Protein AF-A0A925AID4-F1 (afdb_monomer_lite)

Secondary structure (DSSP, 8-state):
-----HHHHHTTS-HHHHHHHHHHHHHHHHTT-SS--HHHHHHHHTT-TTSHHHHHHHHTT---

Foldseek 3Di:
DPPDPPVVVLVPDDPQLNVLQVQLVVVCVVVVHPDRDPVSSLVSQVVDCPGPNVVVCVVVVHDD

Structure (mmCIF, N/CA/C/O backbone):
data_AF-A0A925AID4-F1
#
_entry.id   AF-A0A925AID4-F1
#
loop_
_atom_site.group_PDB
_atom_site.id
_atom_site.type_symbol
_atom_site.label_atom_id
_atom_site.label_alt_id
_atom_site.label_comp_id
_atom_site.label_asym_id
_atom_site.label_entity_id
_atom_site.label_seq_id
_atom_site.pdbx_PDB_ins_code
_atom_site.Cartn_x
_atom_site.Cartn_y
_atom_site.Cartn_z
_atom_site.occupancy
_atom_site.B_iso_or_equiv
_atom_site.auth_seq_id
_atom_site.auth_comp_id
_atom_site.auth_asym_id
_atom_site.auth_atom_id
_atom_site.pdbx_PDB_model_num
ATOM 1 N N . MET A 1 1 ? -4.727 4.882 -27.329 1.00 49.53 1 MET A N 1
ATO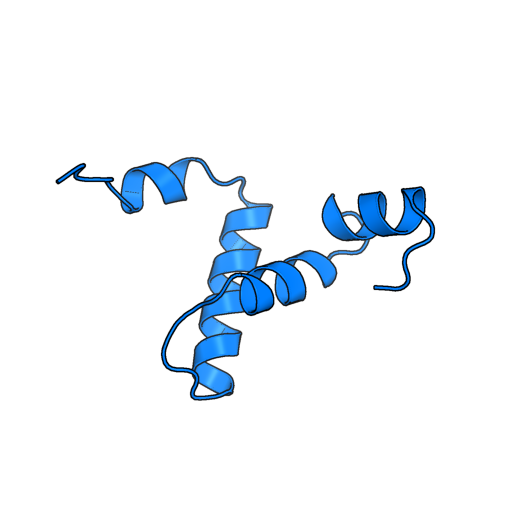M 2 C CA . MET A 1 1 ? -4.176 4.483 -26.017 1.00 49.53 1 MET A CA 1
ATOM 3 C C . MET A 1 1 ? -4.323 5.691 -25.106 1.00 49.53 1 MET A C 1
ATOM 5 O O . MET A 1 1 ? -3.852 6.752 -25.494 1.00 49.53 1 MET A O 1
ATOM 9 N N . LEU A 1 2 ? -5.057 5.596 -23.995 1.00 64.00 2 LEU A N 1
ATOM 10 C CA . LEU A 1 2 ? -5.128 6.703 -23.035 1.00 64.00 2 LEU A CA 1
ATOM 11 C C . LEU A 1 2 ? -3.750 6.838 -22.384 1.00 64.00 2 LEU A C 1
ATOM 13 O O . LEU A 1 2 ? -3.318 5.948 -21.658 1.00 64.00 2 LEU A O 1
ATOM 17 N N . THR A 1 3 ? -3.037 7.916 -22.691 1.00 75.44 3 THR A N 1
ATOM 18 C CA . THR A 1 3 ? -1.783 8.261 -22.023 1.00 75.44 3 THR A CA 1
ATOM 19 C C . THR A 1 3 ? -2.126 8.842 -20.663 1.00 75.44 3 THR A C 1
ATOM 21 O O . THR A 1 3 ? -2.473 10.017 -20.543 1.00 75.44 3 THR A O 1
ATOM 24 N N . VAL A 1 4 ? -2.093 7.993 -19.644 1.00 81.44 4 VAL A N 1
ATOM 25 C CA . VAL A 1 4 ? -2.229 8.417 -18.255 1.00 81.44 4 VAL A CA 1
ATOM 26 C C . VAL A 1 4 ? -0.857 8.869 -17.771 1.00 81.44 4 VAL A C 1
ATOM 28 O O . VAL A 1 4 ? 0.086 8.082 -17.736 1.00 81.44 4 VAL A O 1
ATOM 31 N N . ASP A 1 5 ? -0.743 10.145 -17.408 1.00 90.44 5 ASP A N 1
ATOM 32 C CA . ASP A 1 5 ? 0.458 10.664 -16.760 1.00 90.44 5 ASP A CA 1
ATOM 33 C C . ASP A 1 5 ? 0.490 10.179 -15.305 1.00 90.44 5 ASP A C 1
ATOM 35 O O . ASP A 1 5 ? -0.191 10.715 -14.425 1.00 90.44 5 ASP A O 1
ATOM 39 N N . ILE A 1 6 ? 1.289 9.138 -15.068 1.00 89.94 6 ILE A N 1
ATOM 40 C CA . ILE A 1 6 ? 1.475 8.521 -13.752 1.00 89.94 6 ILE A CA 1
ATOM 41 C C . ILE A 1 6 ? 1.940 9.560 -12.732 1.00 89.94 6 ILE A C 1
ATOM 43 O O . ILE A 1 6 ? 1.444 9.573 -11.608 1.00 89.94 6 ILE A O 1
ATOM 47 N N . LYS A 1 7 ? 2.839 10.475 -13.111 1.00 90.62 7 LYS A N 1
ATOM 48 C CA . LYS A 1 7 ? 3.360 11.491 -12.192 1.00 90.62 7 LYS A CA 1
ATOM 49 C C . LYS A 1 7 ? 2.236 12.401 -11.706 1.00 90.62 7 LYS A C 1
ATOM 51 O O . LYS A 1 7 ? 2.146 12.688 -10.515 1.00 90.62 7 LYS A O 1
ATOM 56 N N . ASN A 1 8 ? 1.343 12.804 -12.609 1.00 93.44 8 ASN A N 1
ATOM 57 C CA . ASN A 1 8 ? 0.186 13.615 -12.241 1.00 93.44 8 ASN A CA 1
ATOM 58 C C . ASN A 1 8 ? -0.802 12.868 -11.344 1.00 93.44 8 ASN A C 1
ATOM 60 O O . ASN A 1 8 ? -1.371 13.492 -10.453 1.00 93.44 8 ASN A O 1
ATOM 64 N N . LEU A 1 9 ? -0.993 11.560 -11.529 1.00 92.25 9 LEU A N 1
ATOM 65 C CA . LEU A 1 9 ? -1.808 10.765 -10.606 1.00 92.25 9 LEU A CA 1
ATOM 66 C C . LEU A 1 9 ? -1.174 10.672 -9.217 1.00 92.25 9 LEU A C 1
ATOM 68 O O . LEU A 1 9 ? -1.860 10.888 -8.221 1.00 92.25 9 LEU A O 1
ATOM 72 N N . LEU A 1 10 ? 0.132 10.416 -9.143 1.00 93.12 10 LEU A N 1
ATOM 73 C CA . LEU A 1 10 ? 0.851 10.336 -7.870 1.00 93.12 10 LEU A CA 1
ATOM 74 C C . LEU A 1 10 ? 0.807 11.665 -7.104 1.00 93.12 10 LEU A C 1
ATOM 76 O O . LEU A 1 10 ? 0.623 11.665 -5.891 1.00 93.12 10 LEU A O 1
ATOM 80 N N . ASN A 1 11 ? 0.855 12.801 -7.805 1.00 95.31 11 ASN A N 1
ATOM 81 C CA . ASN A 1 11 ? 0.725 14.132 -7.198 1.00 95.31 11 ASN A CA 1
ATOM 82 C C . ASN A 1 11 ? -0.652 14.403 -6.564 1.00 95.31 11 ASN A C 1
ATOM 84 O O . ASN A 1 11 ? -0.809 15.388 -5.845 1.00 95.31 11 ASN A O 1
ATOM 88 N N . ARG A 1 12 ? -1.668 13.578 -6.846 1.00 96.44 12 ARG A N 1
ATOM 89 C CA . ARG A 1 12 ? -3.010 13.699 -6.250 1.00 96.44 12 ARG A CA 1
ATOM 90 C C . ARG A 1 12 ? -3.145 12.928 -4.942 1.00 96.44 12 ARG A C 1
ATOM 92 O O . ARG A 1 12 ? -4.155 13.097 -4.261 1.00 96.44 12 ARG A O 1
ATOM 99 N N . LEU A 1 13 ? -2.171 12.086 -4.604 1.00 97.25 13 LEU A N 1
ATOM 100 C CA . LEU A 1 13 ? -2.166 11.357 -3.346 1.00 97.25 13 LEU A CA 1
ATOM 101 C C . LEU A 1 13 ? -1.974 12.319 -2.173 1.00 97.25 13 LEU A C 1
ATOM 103 O O . LEU A 1 13 ? -1.258 13.318 -2.256 1.00 97.25 13 LEU A O 1
ATOM 107 N N . THR A 1 14 ? -2.613 11.997 -1.052 1.00 97.44 14 THR A N 1
ATOM 108 C CA . THR A 1 14 ? -2.327 12.678 0.211 1.00 97.44 14 THR A CA 1
ATOM 109 C C . THR A 1 14 ? -0.911 12.319 0.675 1.00 97.44 14 THR A C 1
ATOM 111 O O . THR A 1 14 ? -0.408 11.247 0.328 1.00 97.44 14 THR A O 1
ATOM 114 N N . PRO A 1 15 ? -0.266 13.137 1.529 1.00 96.69 15 PRO A N 1
ATOM 115 C CA . PRO A 1 15 ? 1.047 12.796 2.073 1.00 96.69 15 PRO A CA 1
ATOM 116 C C . PRO A 1 15 ? 1.088 11.430 2.775 1.00 96.69 15 PRO A C 1
ATOM 118 O O . PRO A 1 15 ? 2.117 10.761 2.749 1.00 96.69 15 PRO A O 1
ATOM 121 N N . HIS A 1 16 ? -0.017 11.013 3.403 1.00 96.75 16 HIS A N 1
ATOM 122 C CA . HIS A 1 16 ? -0.136 9.690 4.015 1.00 96.75 16 HIS A CA 1
ATOM 123 C C . HIS A 1 16 ? -0.106 8.577 2.956 1.00 96.75 16 HIS A C 1
ATOM 125 O O . HIS A 1 16 ? 0.727 7.677 3.049 1.00 96.75 16 HIS A O 1
ATOM 131 N N . CYS A 1 17 ? -0.926 8.682 1.905 1.00 97.81 17 CYS A N 1
ATOM 132 C CA . CYS A 1 17 ? -0.958 7.691 0.829 1.00 97.81 17 CYS A CA 1
ATOM 133 C C . CYS A 1 17 ? 0.357 7.634 0.036 1.00 97.81 17 CYS A C 1
ATOM 135 O O . CYS A 1 17 ? 0.775 6.549 -0.360 1.00 97.81 17 CYS A O 1
ATOM 137 N N . THR A 1 18 ? 1.039 8.769 -0.161 1.00 97.56 18 THR A N 1
ATOM 138 C CA . THR A 1 18 ? 2.362 8.800 -0.806 1.00 97.56 18 THR A CA 1
ATOM 139 C C . THR A 1 18 ? 3.385 7.998 -0.003 1.00 97.56 18 THR A C 1
ATOM 141 O O . THR A 1 18 ? 4.039 7.123 -0.562 1.00 97.56 18 THR A O 1
ATOM 144 N N . ARG A 1 19 ? 3.465 8.216 1.319 1.00 97.69 19 ARG A N 1
ATOM 145 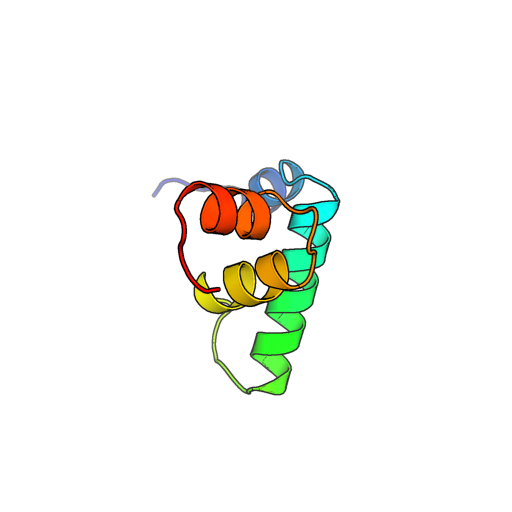C CA . ARG A 1 19 ? 4.368 7.446 2.194 1.00 97.69 19 ARG A CA 1
ATOM 146 C C . ARG A 1 19 ? 4.028 5.956 2.214 1.00 97.69 19 ARG A C 1
ATOM 148 O O . ARG A 1 19 ? 4.931 5.125 2.197 1.00 97.69 19 ARG A O 1
ATOM 155 N N . ALA A 1 20 ? 2.740 5.608 2.227 1.00 98.38 20 ALA A N 1
ATOM 156 C CA . ALA A 1 20 ? 2.310 4.213 2.163 1.00 98.3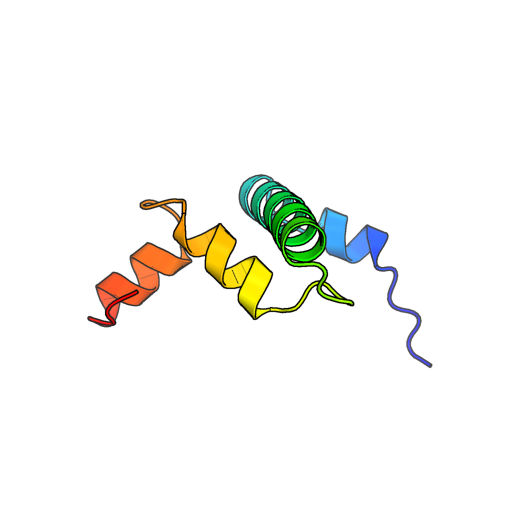8 20 ALA A CA 1
ATOM 157 C C . ALA A 1 20 ? 2.740 3.547 0.844 1.00 98.38 20 ALA A C 1
ATOM 159 O O . ALA A 1 20 ? 3.235 2.422 0.862 1.00 98.38 20 ALA A O 1
ATOM 160 N N . LEU A 1 21 ? 2.631 4.252 -0.289 1.00 98.25 21 LEU A N 1
ATOM 161 C CA . LEU A 1 21 ? 3.075 3.751 -1.592 1.00 98.25 21 LEU A CA 1
ATOM 162 C C . LEU A 1 21 ? 4.603 3.600 -1.679 1.00 98.25 21 LEU A C 1
ATOM 164 O O . LEU A 1 21 ? 5.088 2.604 -2.212 1.00 98.25 21 LEU A O 1
ATOM 168 N N . GLU A 1 22 ? 5.368 4.538 -1.120 1.00 98.06 22 GLU A N 1
ATOM 169 C CA . GLU A 1 22 ? 6.828 4.415 -0.996 1.00 98.06 22 GLU A CA 1
ATOM 170 C C . GLU A 1 22 ? 7.212 3.192 -0.148 1.00 98.06 22 GLU A C 1
ATOM 172 O O . GLU A 1 22 ? 8.060 2.387 -0.542 1.00 98.06 22 GLU A O 1
ATOM 177 N N . GLY A 1 23 ? 6.530 2.992 0.985 1.00 98.44 23 GLY A N 1
ATOM 178 C CA . GLY A 1 23 ? 6.688 1.802 1.819 1.00 98.44 23 GLY A CA 1
ATOM 179 C C . GLY A 1 23 ? 6.305 0.510 1.091 1.00 98.44 23 GLY A C 1
ATOM 180 O O . GLY A 1 23 ? 6.950 -0.521 1.291 1.00 98.44 23 GLY A O 1
ATOM 181 N N . ALA A 1 24 ? 5.285 0.555 0.230 1.00 98.62 24 ALA A N 1
ATOM 182 C CA . ALA A 1 24 ? 4.822 -0.584 -0.557 1.00 98.62 24 ALA A CA 1
ATOM 183 C C . ALA A 1 24 ? 5.857 -0.970 -1.619 1.00 98.62 24 ALA A C 1
ATOM 185 O O . ALA A 1 24 ? 6.140 -2.154 -1.800 1.00 98.62 24 ALA A O 1
ATOM 186 N N . ALA A 1 25 ? 6.494 0.021 -2.252 1.00 98.38 25 ALA A N 1
ATOM 187 C CA . ALA A 1 25 ? 7.630 -0.200 -3.140 1.00 98.38 25 ALA A CA 1
ATOM 188 C C . ALA A 1 25 ? 8.821 -0.824 -2.392 1.00 98.38 25 ALA A C 1
ATOM 190 O O . ALA A 1 25 ? 9.403 -1.799 -2.867 1.00 98.38 25 ALA A O 1
ATOM 191 N N . GLY A 1 26 ? 9.134 -0.336 -1.186 1.00 98.44 26 GLY A N 1
ATOM 192 C CA . GLY A 1 26 ? 10.161 -0.938 -0.330 1.00 98.44 26 GLY A CA 1
ATOM 193 C C . GLY A 1 26 ? 9.857 -2.395 0.042 1.00 98.44 26 GLY A C 1
ATOM 194 O O . GLY A 1 26 ? 10.743 -3.249 -0.020 1.00 98.44 26 GLY A O 1
ATOM 195 N N . LEU A 1 27 ? 8.599 -2.703 0.376 1.00 98.56 27 LEU A N 1
ATOM 196 C CA . LEU A 1 27 ? 8.140 -4.064 0.675 1.00 98.56 27 LEU A CA 1
ATOM 197 C C . LEU A 1 27 ? 8.210 -4.987 -0.551 1.00 98.56 27 LEU A C 1
ATOM 199 O O . LEU A 1 27 ? 8.623 -6.137 -0.429 1.00 98.56 27 LEU A O 1
ATOM 203 N N . CYS A 1 28 ? 7.830 -4.487 -1.727 1.00 98.75 28 CYS A N 1
ATOM 204 C CA . CYS A 1 28 ? 7.928 -5.216 -2.990 1.00 98.75 28 CYS A CA 1
ATOM 205 C C . CYS A 1 28 ? 9.375 -5.651 -3.263 1.00 98.75 28 CYS A C 1
ATOM 207 O O . CYS A 1 28 ? 9.640 -6.827 -3.516 1.00 98.75 28 CYS A O 1
ATOM 209 N N . VAL A 1 29 ? 10.323 -4.714 -3.143 1.00 98.44 29 VAL A N 1
ATOM 210 C CA . VAL A 1 29 ? 11.752 -4.983 -3.358 1.00 98.44 29 VAL A CA 1
ATOM 211 C C . VAL A 1 29 ? 12.300 -5.953 -2.313 1.00 98.44 29 VAL A C 1
ATOM 213 O O . VAL A 1 29 ? 12.994 -6.902 -2.674 1.00 98.44 29 VAL A O 1
ATOM 216 N N . SER A 1 30 ? 11.968 -5.770 -1.030 1.00 98.38 30 SER A N 1
ATOM 217 C CA . SER A 1 30 ? 12.470 -6.644 0.041 1.00 98.38 30 SER A CA 1
ATOM 218 C C . SER A 1 30 ? 11.986 -8.090 -0.083 1.00 98.38 30 SER A C 1
ATOM 220 O O . SER A 1 30 ? 12.669 -9.005 0.376 1.00 98.38 30 SER A O 1
ATOM 222 N N . ARG A 1 31 ? 10.842 -8.306 -0.744 1.00 98.12 31 ARG A N 1
ATOM 223 C CA . ARG A 1 31 ? 10.293 -9.632 -1.059 1.00 98.12 31 ARG A CA 1
ATOM 224 C C . ARG A 1 31 ? 10.619 -10.131 -2.462 1.00 98.12 31 ARG A C 1
ATOM 226 O O . ARG A 1 31 ? 10.125 -11.185 -2.852 1.00 98.12 31 ARG A O 1
ATOM 233 N N . THR A 1 32 ? 11.460 -9.427 -3.221 1.00 98.19 32 THR A N 1
ATOM 234 C CA . THR A 1 32 ? 11.829 -9.786 -4.604 1.00 98.19 32 THR A CA 1
ATOM 235 C C . THR A 1 32 ? 10.629 -9.931 -5.549 1.00 98.19 32 THR A C 1
ATOM 237 O O . THR A 1 32 ? 10.679 -10.677 -6.526 1.00 98.19 32 THR A O 1
ATOM 240 N N . HIS A 1 33 ? 9.534 -9.223 -5.268 1.00 98.50 33 HIS A N 1
ATOM 241 C CA . HIS A 1 33 ? 8.371 -9.196 -6.147 1.00 98.50 33 HIS A CA 1
ATOM 242 C C . HIS A 1 33 ? 8.640 -8.307 -7.366 1.00 98.50 33 HIS A C 1
ATOM 244 O O . HIS A 1 33 ? 9.363 -7.313 -7.282 1.00 98.50 33 HIS A O 1
ATOM 250 N N . TYR A 1 34 ? 8.064 -8.686 -8.508 1.00 98.06 34 TYR A N 1
ATOM 251 C CA . TYR A 1 34 ? 8.331 -8.034 -9.791 1.00 98.06 34 TYR A CA 1
ATOM 252 C C . TYR A 1 34 ? 7.701 -6.640 -9.900 1.00 98.06 34 TYR A C 1
ATOM 254 O O . TYR A 1 34 ? 8.279 -5.745 -10.513 1.00 98.06 34 TYR A O 1
ATOM 262 N N . GLU A 1 35 ? 6.529 -6.450 -9.299 1.00 97.75 35 GLU A N 1
ATOM 263 C CA . GLU A 1 35 ? 5.773 -5.207 -9.381 1.00 97.75 35 GLU A CA 1
ATOM 264 C C . GL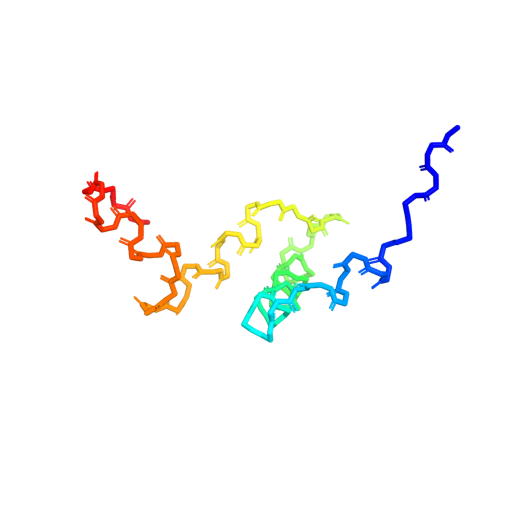U A 1 35 ? 5.079 -4.868 -8.063 1.00 97.75 35 GLU A C 1
ATOM 266 O O . GLU A 1 35 ? 4.724 -5.744 -7.269 1.00 97.75 35 GLU A O 1
ATOM 271 N N . VAL A 1 36 ? 4.862 -3.570 -7.850 1.00 98.06 36 VAL A N 1
ATOM 272 C CA . VAL A 1 36 ? 4.066 -3.077 -6.728 1.00 98.06 36 VAL A CA 1
ATOM 273 C C . VAL A 1 36 ? 2.597 -3.319 -7.042 1.00 98.06 36 VAL A C 1
ATOM 275 O O . VAL A 1 36 ? 2.047 -2.735 -7.974 1.00 98.06 36 VAL A O 1
ATOM 278 N N . THR A 1 37 ? 1.961 -4.161 -6.239 1.00 98.06 37 THR A N 1
ATOM 279 C CA . THR A 1 37 ? 0.538 -4.494 -6.369 1.00 98.06 37 THR A CA 1
ATOM 280 C C . THR A 1 37 ? -0.315 -3.772 -5.323 1.00 98.06 37 THR A C 1
ATOM 282 O O . THR A 1 37 ? 0.200 -3.165 -4.377 1.00 98.06 37 THR A O 1
ATOM 285 N N . VAL A 1 38 ? -1.641 -3.862 -5.461 1.00 97.88 38 VAL A N 1
ATOM 286 C CA . VAL A 1 38 ? -2.600 -3.285 -4.504 1.00 97.88 38 VAL A CA 1
ATOM 287 C C . VAL A 1 38 ? -2.428 -3.889 -3.108 1.00 97.88 38 VAL A C 1
ATOM 289 O O . VAL A 1 38 ? -2.526 -3.169 -2.121 1.00 97.88 38 VAL A O 1
ATOM 292 N N . GLU A 1 39 ? -2.091 -5.173 -3.006 1.00 97.94 39 GLU A N 1
ATOM 293 C CA . GLU A 1 39 ? -1.855 -5.867 -1.737 1.00 97.94 39 GLU A CA 1
ATOM 294 C C . GLU A 1 39 ? -0.693 -5.247 -0.955 1.00 97.94 39 GLU A C 1
ATOM 296 O O . GLU A 1 39 ? -0.779 -5.104 0.263 1.00 97.94 39 GLU A O 1
ATOM 301 N N . HIS A 1 40 ? 0.370 -4.813 -1.639 1.00 98.69 40 HIS A N 1
ATOM 302 C CA . HIS A 1 40 ? 1.484 -4.118 -0.990 1.00 98.69 40 HIS A CA 1
ATOM 303 C C . HIS A 1 40 ? 1.043 -2.773 -0.414 1.00 98.69 40 HIS A C 1
ATOM 305 O O . HIS A 1 40 ? 1.437 -2.417 0.696 1.00 98.69 40 HIS 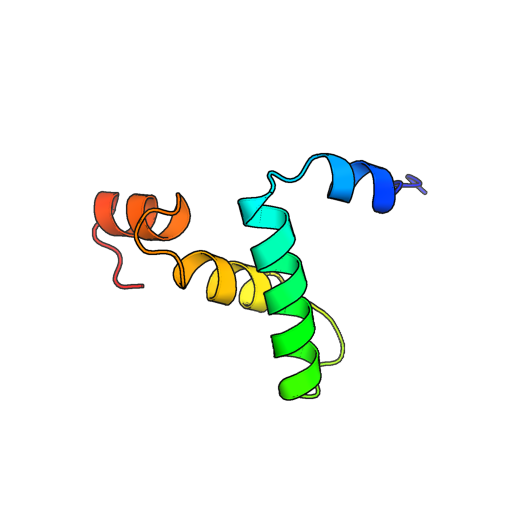A O 1
ATOM 311 N N . LEU A 1 41 ? 0.228 -2.029 -1.167 1.00 98.44 41 LEU A N 1
ATOM 312 C CA . LEU A 1 41 ? -0.284 -0.735 -0.733 1.00 98.44 41 LEU A CA 1
ATOM 313 C C . LEU A 1 41 ? -1.249 -0.884 0.447 1.00 98.44 41 LEU A C 1
ATOM 315 O O . LEU A 1 41 ? -1.095 -0.177 1.438 1.00 98.44 41 LEU A O 1
ATOM 319 N N . LEU A 1 42 ? -2.203 -1.815 0.370 1.00 98.12 42 LEU A N 1
ATOM 320 C CA . LEU A 1 42 ? -3.146 -2.082 1.458 1.00 98.12 42 LEU A CA 1
ATOM 321 C C . LEU A 1 42 ? -2.414 -2.533 2.723 1.00 98.12 42 LEU A C 1
ATOM 323 O O . LEU A 1 42 ? -2.677 -1.983 3.788 1.00 98.12 42 LEU A O 1
ATOM 327 N N . ALA A 1 43 ? -1.433 -3.435 2.603 1.00 97.94 43 ALA A N 1
ATOM 328 C CA . ALA A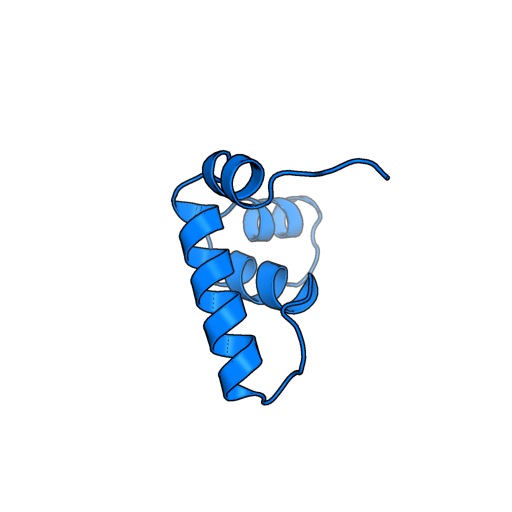 1 43 ? -0.613 -3.855 3.737 1.00 97.94 43 ALA A CA 1
ATOM 329 C C . ALA A 1 43 ? 0.067 -2.661 4.427 1.00 97.94 43 ALA A C 1
ATOM 331 O O . ALA A 1 43 ? 0.104 -2.605 5.650 1.00 97.94 43 ALA A O 1
ATOM 332 N N . LYS A 1 44 ? 0.555 -1.676 3.660 1.00 98.44 44 LYS A N 1
ATOM 333 C CA . LYS A 1 44 ? 1.151 -0.454 4.219 1.00 98.44 44 LYS A CA 1
ATOM 334 C C . LYS A 1 44 ? 0.148 0.539 4.786 1.00 98.44 44 LYS A C 1
ATOM 336 O O . LYS A 1 44 ? 0.454 1.188 5.778 1.00 98.44 44 LYS A O 1
ATOM 341 N N . LEU A 1 45 ? -1.040 0.657 4.201 1.00 98.19 45 LEU A N 1
ATOM 342 C CA . LEU A 1 45 ? -2.106 1.503 4.743 1.00 98.19 45 LEU A CA 1
ATOM 343 C C . LEU A 1 45 ? -2.655 0.962 6.072 1.00 98.19 45 LEU A C 1
ATOM 345 O O . LEU A 1 45 ? -3.083 1.749 6.911 1.00 98.19 45 LEU A O 1
ATOM 349 N N . LEU A 1 46 ? -2.606 -0.357 6.288 1.00 97.81 46 LEU A N 1
ATOM 350 C CA . LEU A 1 46 ? -2.998 -0.986 7.554 1.00 97.81 46 LEU A CA 1
ATOM 351 C C . LEU A 1 46 ? -2.026 -0.707 8.713 1.00 97.81 46 LEU A C 1
ATOM 353 O O . LEU A 1 46 ? -2.412 -0.860 9.869 1.00 97.81 46 LEU A O 1
ATOM 357 N N . GLU A 1 47 ? -0.791 -0.275 8.436 1.00 97.19 47 GLU A N 1
ATOM 358 C CA . GLU A 1 47 ? 0.217 0.001 9.475 1.00 97.19 47 GLU A CA 1
ATOM 359 C C . GLU A 1 47 ? -0.079 1.279 10.288 1.00 97.19 47 GLU A C 1
ATOM 361 O O . GLU A 1 47 ? 0.524 1.470 11.341 1.00 97.19 47 GLU A O 1
ATOM 366 N N . GLU A 1 48 ? -0.996 2.147 9.836 1.00 96.62 48 GLU A N 1
ATOM 367 C CA . GLU A 1 48 ? -1.411 3.371 10.540 1.00 96.62 48 GLU A CA 1
ATOM 368 C C . GLU A 1 48 ? -2.784 3.178 11.210 1.00 96.62 48 GLU A C 1
ATOM 370 O O . GLU A 1 48 ? -3.807 3.261 10.527 1.00 96.62 48 GLU A O 1
ATOM 375 N N . PRO A 1 49 ? -2.857 2.966 12.539 1.00 94.56 49 PRO A N 1
ATOM 376 C CA . PRO A 1 49 ? -4.108 2.633 13.225 1.00 94.56 49 PRO A CA 1
ATOM 377 C C . PRO A 1 49 ? -5.206 3.699 13.124 1.00 94.56 49 PRO A C 1
ATOM 379 O O . PRO A 1 49 ? -6.378 3.382 13.321 1.00 94.56 49 PRO A O 1
ATOM 382 N N . GLN A 1 50 ? -4.839 4.960 12.872 1.00 95.81 50 GLN A N 1
ATOM 383 C CA . GLN A 1 50 ? -5.785 6.067 12.682 1.00 95.81 50 GLN A CA 1
ATOM 384 C C . GLN A 1 50 ? -6.031 6.394 11.200 1.00 95.81 50 GLN A C 1
ATOM 386 O O . GLN A 1 50 ? -6.636 7.418 10.886 1.00 95.81 50 GLN A O 1
ATOM 391 N N . GLY A 1 51 ? -5.548 5.554 10.285 1.00 96.06 51 GLY A N 1
ATOM 392 C CA . GLY A 1 51 ? -5.767 5.689 8.853 1.00 96.06 51 GLY A CA 1
ATOM 393 C C . GLY A 1 51 ? -7.163 5.225 8.446 1.00 96.06 51 GLY A C 1
ATOM 394 O O . GLY A 1 51 ? -7.803 4.427 9.134 1.00 96.06 51 GLY A O 1
ATOM 395 N N . ASP A 1 52 ? -7.620 5.693 7.286 1.00 97.44 52 ASP A N 1
ATOM 396 C CA . ASP A 1 52 ? -8.964 5.389 6.789 1.00 97.44 52 ASP A CA 1
ATOM 397 C C . ASP A 1 52 ? -9.217 3.878 6.702 1.00 97.44 52 ASP A C 1
ATOM 399 O O . ASP A 1 52 ? -10.294 3.418 7.065 1.00 97.44 52 ASP A O 1
ATOM 403 N N . LEU A 1 53 ? -8.230 3.086 6.265 1.00 97.31 53 LEU A N 1
ATOM 404 C CA . LEU A 1 53 ? -8.418 1.653 6.046 1.00 97.31 53 LEU A CA 1
ATOM 405 C C . LEU A 1 53 ? -8.667 0.877 7.360 1.00 97.31 53 LEU A C 1
ATOM 407 O O . LEU A 1 53 ? -9.725 0.253 7.448 1.00 97.31 53 LEU A O 1
ATOM 411 N N . PRO A 1 54 ? -7.818 0.949 8.410 1.00 97.38 54 PRO A N 1
ATOM 412 C CA . PRO A 1 54 ? -8.145 0.344 9.708 1.00 97.38 54 PRO A CA 1
ATOM 413 C C . PRO A 1 54 ? -9.451 0.849 10.328 1.00 97.38 54 PRO A C 1
ATOM 415 O O . PRO A 1 54 ? -10.200 0.061 10.907 1.00 97.38 54 PRO A O 1
ATOM 418 N N . LEU A 1 55 ? -9.762 2.144 10.189 1.00 97.88 55 LEU A N 1
ATOM 419 C CA . LEU A 1 55 ? -11.011 2.711 10.708 1.00 97.88 55 LEU A CA 1
ATOM 420 C C . LEU A 1 55 ? -12.243 2.156 9.976 1.00 97.88 55 LEU A C 1
ATOM 422 O O . LEU A 1 55 ? -13.236 1.825 10.624 1.00 97.88 55 LEU A O 1
ATOM 426 N N . ILE A 1 56 ? -12.170 2.006 8.650 1.00 98.12 56 ILE A N 1
ATOM 427 C CA . ILE A 1 56 ? -13.214 1.376 7.833 1.00 98.12 56 ILE A CA 1
ATOM 428 C C . ILE A 1 56 ? -13.385 -0.089 8.238 1.00 98.12 56 ILE A C 1
ATOM 430 O O . ILE A 1 56 ? -14.506 -0.505 8.515 1.00 98.12 56 ILE A O 1
ATOM 434 N N . LEU A 1 57 ? -12.302 -0.867 8.325 1.00 98.19 57 LEU A N 1
ATOM 435 C CA . LEU A 1 57 ? -12.389 -2.280 8.712 1.00 98.19 57 LEU A CA 1
ATOM 436 C C . LEU A 1 57 ? -13.021 -2.443 10.098 1.00 98.19 57 LEU A C 1
ATOM 438 O O . LEU A 1 57 ? -13.948 -3.234 10.255 1.00 98.19 57 LEU A O 1
ATOM 442 N N . ARG A 1 58 ? -12.622 -1.608 11.067 1.00 97.44 58 ARG A N 1
ATOM 443 C CA . ARG A 1 58 ? -13.232 -1.571 12.402 1.00 97.44 58 ARG A CA 1
ATOM 444 C C . ARG A 1 58 ? -14.726 -1.249 12.356 1.00 97.44 58 ARG A C 1
ATOM 446 O O . ARG A 1 58 ? -15.494 -1.872 13.081 1.00 97.44 58 ARG A O 1
ATOM 453 N N . GLN A 1 59 ? -15.140 -0.284 11.535 1.00 98.31 59 GLN A N 1
ATOM 454 C CA . GLN A 1 59 ? -16.548 0.102 11.391 1.00 98.31 59 GLN A CA 1
ATOM 455 C C . GLN A 1 59 ? -17.417 -1.039 10.842 1.00 98.31 59 GLN A C 1
ATOM 457 O O . GLN A 1 59 ? -18.602 -1.111 11.164 1.00 98.31 59 GLN A O 1
ATOM 462 N N . PHE A 1 60 ? -16.837 -1.911 10.017 1.00 98.38 60 PHE A N 1
ATOM 463 C CA . PHE A 1 60 ? -17.510 -3.073 9.435 1.00 98.38 60 PHE A CA 1
ATOM 464 C C . PHE A 1 60 ? -17.211 -4.388 10.167 1.00 98.38 60 PHE A C 1
ATOM 466 O O . PHE A 1 60 ? -17.583 -5.444 9.664 1.00 98.38 60 PHE A O 1
ATOM 473 N N . GLU A 1 61 ? -16.567 -4.331 11.339 1.00 97.88 61 GLU A N 1
ATOM 474 C CA . GLU A 1 61 ? -16.205 -5.503 12.151 1.00 97.88 61 GLU A CA 1
ATOM 475 C C . GLU A 1 61 ? -15.367 -6.547 11.383 1.00 97.88 61 GLU A C 1
ATOM 477 O O . GLU A 1 61 ? -15.479 -7.752 11.606 1.00 97.88 61 GLU A O 1
ATOM 482 N N . ILE A 1 62 ? -14.515 -6.080 10.466 1.00 97.75 62 ILE A N 1
ATOM 483 C CA . ILE A 1 62 ? -13.577 -6.918 9.715 1.00 97.75 62 ILE A CA 1
ATOM 484 C C . ILE A 1 62 ? -12.251 -6.970 10.476 1.00 97.75 62 ILE A C 1
ATOM 486 O O . ILE A 1 62 ? -11.700 -5.925 10.824 1.00 97.75 62 ILE A O 1
ATOM 490 N N . ASP A 1 63 ? -11.743 -8.182 10.703 1.00 92.25 63 ASP A N 1
ATOM 491 C CA . ASP A 1 63 ? -10.410 -8.403 11.270 1.00 92.25 63 ASP A CA 1
ATOM 492 C C . ASP A 1 63 ? -9.336 -8.087 10.207 1.00 92.25 63 ASP A C 1
ATOM 494 O O . ASP A 1 63 ? -9.390 -8.680 9.121 1.00 92.25 63 ASP A O 1
ATOM 498 N N . PRO A 1 64 ? -8.445 -7.108 10.452 1.00 82.19 64 PRO A N 1
ATOM 499 C CA . PRO A 1 64 ? -7.421 -6.678 9.499 1.00 82.19 64 PRO A CA 1
ATOM 500 C C . PRO A 1 64 ? -6.274 -7.674 9.278 1.00 82.19 64 PRO A C 1
ATOM 502 O O . PRO A 1 64 ? -5.917 -8.431 10.208 1.00 82.19 64 PRO A O 1
#

pLDDT: mean 94.95, std 8.17, range [49.53, 98.75]

Sequence (64 aa):
MLTVDIKNLLNRLTPHCTRALEGAAGLCVSRTHYEVTVEHLLAKLLEEPQGDLPLILRQFEIDP

Radius of gyration: 13.51 Å; chains: 1; bounding box: 30×24×39 Å